Protein AF-A0A3M0XWW8-F1 (afdb_monomer_lite)

Sequence (105 aa):
PKLSAGISQVIEKMMAKEPKERYRNCSDLLTDLRAIRRGEPPVIAAPEVPAMDLATIAQAEQQAQTAIPEDKTRSAPSPFAHPLVQILIALFIVSVVLNLLQLAF

Structure (mmCIF, N/CA/C/O backbone):
data_AF-A0A3M0XWW8-F1
#
_entry.id   AF-A0A3M0XWW8-F1
#
loop_
_atom_site.group_PDB
_atom_site.id
_atom_site.type_symbol
_atom_site.label_atom_id
_atom_site.label_alt_id
_atom_site.label_comp_id
_atom_site.label_asym_id
_atom_site.label_entity_id
_atom_site.label_seq_id
_atom_site.pdbx_PDB_ins_code
_atom_site.Cartn_x
_atom_site.Cartn_y
_atom_site.Cartn_z
_atom_site.occupancy
_atom_site.B_iso_or_equiv
_atom_site.auth_seq_id
_atom_site.auth_comp_id
_atom_site.auth_asym_id
_atom_site.auth_atom_id
_atom_site.pdbx_PDB_model_num
ATOM 1 N N . PRO A 1 1 ? -6.903 -10.512 -7.470 1.00 50.50 1 PRO A N 1
ATOM 2 C CA . PRO A 1 1 ? -7.979 -10.867 -6.507 1.00 50.50 1 PRO A CA 1
ATOM 3 C C . PRO A 1 1 ? -8.738 -9.586 -6.133 1.00 50.50 1 PRO A C 1
ATOM 5 O O . PRO A 1 1 ? -8.076 -8.588 -5.878 1.00 50.50 1 PRO A O 1
ATOM 8 N N . LYS A 1 2 ? -10.079 -9.568 -6.170 1.00 63.44 2 LYS A N 1
ATOM 9 C CA . LYS A 1 2 ? -10.876 -8.384 -5.793 1.00 63.44 2 LYS A CA 1
ATOM 10 C C . LYS A 1 2 ? -11.296 -8.516 -4.327 1.00 63.44 2 LYS A C 1
ATOM 12 O O . LYS A 1 2 ? -12.087 -9.398 -4.010 1.00 63.44 2 LYS A O 1
ATOM 17 N N . LEU A 1 3 ? -10.750 -7.678 -3.446 1.00 72.31 3 LEU A N 1
ATOM 18 C CA . LEU A 1 3 ? -11.251 -7.521 -2.077 1.00 72.31 3 LEU A CA 1
ATOM 19 C C . LEU A 1 3 ? -12.382 -6.484 -2.081 1.00 72.31 3 LEU A C 1
ATOM 21 O O . LEU A 1 3 ? -12.274 -5.451 -2.738 1.00 72.31 3 LEU A O 1
ATOM 25 N N . SER A 1 4 ? -13.478 -6.764 -1.374 1.00 81.56 4 SER A N 1
ATOM 26 C CA . SER A 1 4 ? -14.562 -5.796 -1.164 1.00 81.56 4 SER A CA 1
ATOM 27 C C . SER A 1 4 ? -14.102 -4.649 -0.258 1.00 81.56 4 SER A C 1
ATOM 29 O O . SER A 1 4 ? -13.359 -4.889 0.690 1.00 81.56 4 SER A O 1
ATOM 31 N N . ALA A 1 5 ? -14.604 -3.431 -0.460 1.00 82.00 5 ALA A N 1
ATOM 32 C CA . ALA A 1 5 ? -14.199 -2.263 0.333 1.00 82.00 5 ALA A CA 1
ATOM 33 C C . ALA A 1 5 ? -14.241 -2.507 1.859 1.00 82.00 5 ALA A C 1
ATOM 35 O O . ALA A 1 5 ? -13.276 -2.203 2.553 1.00 82.00 5 ALA A O 1
ATOM 36 N N . GLY A 1 6 ? -15.295 -3.157 2.370 1.00 85.69 6 GLY A N 1
ATOM 37 C CA . GLY A 1 6 ? -15.420 -3.452 3.803 1.00 85.69 6 GLY A CA 1
ATOM 38 C C . GLY A 1 6 ? -14.356 -4.411 4.353 1.00 85.69 6 GLY A C 1
ATOM 39 O O . GLY A 1 6 ? -13.903 -4.236 5.478 1.00 85.69 6 GLY A O 1
ATOM 40 N N . ILE A 1 7 ? -13.895 -5.394 3.569 1.00 89.25 7 ILE A N 1
ATOM 41 C CA . ILE A 1 7 ? -12.860 -6.327 4.050 1.00 89.25 7 ILE A CA 1
ATOM 42 C C . ILE A 1 7 ? -11.472 -5.676 4.028 1.00 89.25 7 ILE A C 1
ATOM 44 O O . ILE A 1 7 ? -10.659 -5.952 4.906 1.00 89.25 7 ILE A O 1
ATOM 48 N N . SER A 1 8 ? -11.221 -4.766 3.080 1.00 88.88 8 SER A N 1
ATOM 49 C CA . SER A 1 8 ? -9.989 -3.971 3.049 1.00 88.88 8 SER A CA 1
ATOM 50 C C . SER A 1 8 ? -9.856 -3.094 4.296 1.00 88.88 8 SER A C 1
ATOM 52 O O . SER A 1 8 ? -8.788 -3.063 4.896 1.00 88.88 8 SER A O 1
ATOM 54 N N . GLN A 1 9 ? -10.955 -2.479 4.743 1.00 89.06 9 GLN A N 1
ATOM 55 C CA . GLN A 1 9 ? -10.994 -1.659 5.961 1.00 89.06 9 GLN A CA 1
ATOM 56 C C . GLN A 1 9 ? -10.652 -2.470 7.219 1.00 89.06 9 GLN A C 1
ATOM 58 O O . GLN A 1 9 ? -9.844 -2.052 8.046 1.00 89.06 9 GLN A O 1
ATOM 63 N N . VAL A 1 10 ? -11.211 -3.677 7.352 1.00 92.00 10 VAL A N 1
ATOM 64 C CA . VAL A 1 10 ? -10.900 -4.570 8.483 1.00 92.00 10 VAL A CA 1
ATOM 65 C C . VAL A 1 10 ? -9.423 -4.964 8.488 1.00 92.00 10 VAL A C 1
ATOM 67 O O . VAL A 1 10 ? -8.790 -4.980 9.544 1.00 92.00 10 VAL A O 1
ATOM 70 N N . ILE A 1 11 ? -8.856 -5.266 7.316 1.00 91.31 11 ILE A N 1
ATOM 71 C CA . ILE A 1 11 ? -7.432 -5.601 7.189 1.00 91.31 11 ILE A CA 1
ATOM 72 C C . ILE A 1 11 ? -6.564 -4.404 7.582 1.00 91.31 11 ILE A C 1
ATOM 74 O O . ILE A 1 11 ? -5.626 -4.575 8.356 1.00 91.31 11 ILE A O 1
ATOM 78 N N . GLU A 1 12 ? -6.899 -3.202 7.123 1.00 89.88 12 GLU A N 1
ATOM 79 C CA . GLU A 1 12 ? -6.195 -1.970 7.483 1.00 89.88 12 GLU A CA 1
ATOM 80 C C . GLU A 1 12 ? -6.194 -1.747 9.002 1.00 89.88 12 GLU A C 1
ATOM 82 O O . GLU A 1 12 ? -5.132 -1.585 9.609 1.00 89.88 12 GLU A O 1
ATOM 87 N N . LYS A 1 13 ? -7.360 -1.885 9.648 1.00 91.81 13 LYS A N 1
ATOM 88 C CA . LYS A 1 13 ? -7.491 -1.793 11.108 1.00 91.81 13 LYS A CA 1
ATOM 89 C C . LYS A 1 13 ? -6.688 -2.871 11.840 1.00 91.81 13 LYS A C 1
ATOM 91 O O . LYS A 1 13 ? -6.131 -2.604 12.901 1.00 91.81 13 LYS A O 1
ATOM 96 N N . MET A 1 14 ? -6.586 -4.085 11.293 1.00 91.50 14 MET A N 1
ATOM 97 C CA . MET A 1 14 ? -5.741 -5.149 11.857 1.00 91.50 14 MET A CA 1
ATOM 98 C C . MET A 1 14 ? -4.238 -4.893 11.667 1.00 91.50 14 MET A C 1
ATOM 100 O O . MET A 1 14 ? -3.439 -5.344 12.490 1.00 91.50 14 MET A O 1
ATOM 104 N N . MET A 1 15 ? -3.855 -4.181 10.606 1.00 92.94 15 MET A N 1
ATOM 105 C CA . MET A 1 15 ? -2.464 -3.882 10.250 1.00 92.94 15 MET A CA 1
ATOM 106 C C . MET A 1 15 ? -1.922 -2.584 10.862 1.00 92.94 15 MET A C 1
ATOM 108 O O . MET A 1 15 ? -0.727 -2.308 10.703 1.00 92.94 15 MET A O 1
ATOM 112 N N . ALA A 1 16 ? -2.755 -1.811 11.568 1.00 92.25 16 ALA A N 1
ATOM 113 C CA . ALA A 1 16 ? -2.335 -0.583 12.232 1.00 92.25 16 ALA A CA 1
ATOM 114 C C . ALA A 1 16 ? -1.115 -0.828 13.139 1.00 92.25 16 ALA A C 1
ATOM 116 O O . ALA A 1 16 ? -1.052 -1.808 13.892 1.00 92.25 16 ALA A O 1
ATOM 117 N N . LYS A 1 17 ? -0.109 0.049 13.025 1.00 92.00 17 LYS A N 1
ATOM 118 C CA . LYS A 1 17 ? 1.179 -0.107 13.722 1.00 92.00 17 LYS A CA 1
ATOM 119 C C . LYS A 1 17 ? 1.032 0.136 15.216 1.00 92.00 17 LYS A C 1
ATOM 121 O O . LYS A 1 17 ? 1.559 -0.635 16.018 1.00 92.00 17 LYS A O 1
ATOM 126 N N . GLU A 1 18 ? 0.273 1.162 15.576 1.00 92.69 18 GLU A N 1
ATOM 127 C CA . GLU A 1 18 ? -0.013 1.488 16.962 1.00 92.69 18 GLU A CA 1
ATOM 128 C C . GLU A 1 18 ? -1.055 0.513 17.539 1.00 92.69 18 GLU A C 1
ATOM 130 O O . GLU A 1 18 ? -2.157 0.377 17.000 1.00 92.69 18 GLU A O 1
ATOM 135 N N . PRO A 1 19 ? -0.781 -0.166 18.672 1.00 88.94 19 PRO A N 1
ATOM 136 C CA . PRO A 1 19 ? -1.737 -1.091 19.285 1.00 88.94 19 PRO A CA 1
ATOM 137 C C . PRO A 1 19 ? -3.090 -0.460 19.625 1.00 88.94 19 PRO A C 1
ATOM 139 O O . PRO A 1 19 ? -4.098 -1.156 19.627 1.00 88.94 19 PRO A O 1
ATOM 142 N N . LYS A 1 20 ? -3.111 0.849 19.902 1.00 90.44 20 LYS A N 1
ATOM 143 C CA . LYS A 1 20 ? -4.329 1.604 20.228 1.00 90.44 20 LYS A CA 1
ATOM 144 C C . LYS A 1 20 ? -5.245 1.807 19.021 1.00 90.44 20 LYS A C 1
ATOM 146 O O . LYS A 1 20 ? -6.435 2.038 19.207 1.00 90.44 20 LYS A O 1
ATOM 151 N N . GLU A 1 21 ? -4.693 1.733 17.814 1.00 89.00 21 GLU A N 1
ATOM 152 C CA . GLU A 1 21 ? -5.427 1.910 16.562 1.00 89.00 21 GLU A CA 1
ATOM 153 C C . GLU A 1 21 ? -6.000 0.593 16.032 1.00 89.00 21 GLU A C 1
ATOM 155 O O . GLU A 1 21 ? -6.919 0.628 15.214 1.00 89.00 21 GLU A O 1
ATOM 160 N N . ARG A 1 22 ? -5.506 -0.553 16.521 1.00 91.62 22 ARG A N 1
ATOM 161 C CA . ARG A 1 22 ? -6.060 -1.884 16.239 1.00 91.62 22 ARG A CA 1
ATOM 162 C C . ARG A 1 22 ? -7.340 -2.143 17.035 1.00 91.62 22 ARG A C 1
ATOM 164 O O . ARG A 1 22 ? -7.709 -1.400 17.943 1.00 91.62 22 ARG A O 1
ATOM 171 N N . TYR A 1 23 ? -8.011 -3.244 16.713 1.00 93.81 23 TYR A N 1
ATOM 172 C CA . TYR A 1 23 ? -9.108 -3.757 17.530 1.00 93.81 23 TYR A CA 1
ATOM 173 C C . TYR A 1 23 ? -8.657 -3.998 18.973 1.00 93.81 23 TYR A C 1
ATOM 175 O O . TYR A 1 23 ? -7.631 -4.638 19.212 1.00 93.81 23 TYR A O 1
ATOM 183 N N . ARG A 1 24 ? -9.450 -3.524 19.940 1.00 91.69 24 ARG A N 1
ATOM 184 C CA . ARG A 1 24 ? -9.155 -3.708 21.369 1.00 91.69 24 ARG A CA 1
ATOM 185 C C . ARG A 1 24 ? -9.261 -5.167 21.795 1.00 91.69 24 ARG A C 1
ATOM 187 O O . ARG A 1 24 ? -8.585 -5.585 22.730 1.00 91.69 24 ARG A O 1
ATOM 194 N N . ASN A 1 25 ? -10.139 -5.924 21.147 1.00 93.06 25 ASN A N 1
ATOM 195 C CA . ASN A 1 25 ? -10.425 -7.313 21.473 1.00 93.06 25 ASN A CA 1
ATOM 196 C C . ASN A 1 25 ? -10.962 -8.065 20.238 1.00 93.06 25 ASN A C 1
ATOM 198 O O . ASN A 1 25 ? -11.316 -7.470 19.219 1.00 93.06 25 ASN A O 1
ATOM 202 N N . CYS A 1 26 ? -11.058 -9.393 20.337 1.00 92.56 26 CYS A N 1
ATOM 203 C CA . CYS A 1 26 ? -11.575 -10.225 19.247 1.00 92.56 26 CYS A CA 1
ATOM 204 C C . CYS A 1 26 ? -13.084 -10.050 19.003 1.00 92.56 26 CYS A C 1
ATOM 206 O O . CYS A 1 26 ? -13.546 -10.293 17.889 1.00 92.56 26 CYS A O 1
ATOM 208 N N . SER A 1 27 ? -13.869 -9.649 20.010 1.00 94.00 27 SER A N 1
ATOM 209 C CA . SER A 1 27 ? -15.310 -9.406 19.837 1.00 94.00 27 SER A CA 1
ATOM 210 C C . SER A 1 27 ? -15.596 -8.228 18.906 1.00 94.00 27 SER A C 1
ATOM 212 O O . SER A 1 27 ? -16.539 -8.301 18.117 1.00 94.00 27 SER A O 1
ATOM 214 N N . ASP A 1 28 ? -14.757 -7.196 18.933 1.00 93.44 28 ASP A N 1
ATOM 215 C CA . ASP A 1 28 ? -14.849 -6.031 18.058 1.00 93.44 28 ASP A CA 1
ATOM 216 C C . ASP A 1 28 ? -14.611 -6.447 16.595 1.00 93.44 28 ASP A C 1
ATOM 218 O O . ASP A 1 28 ? -15.432 -6.169 15.721 1.00 93.44 28 ASP A O 1
ATOM 222 N N . LEU A 1 29 ? -13.563 -7.241 16.342 1.00 93.31 29 LEU A N 1
ATOM 223 C CA . LEU A 1 29 ? -13.285 -7.811 15.018 1.00 93.31 29 LEU A CA 1
ATOM 224 C C . LEU A 1 29 ? -14.441 -8.693 14.516 1.00 93.31 29 LEU A C 1
ATOM 226 O O . LEU A 1 29 ? -14.865 -8.591 13.366 1.00 93.31 29 LEU A O 1
ATOM 230 N N . LEU A 1 30 ? -14.986 -9.558 15.378 1.00 94.50 30 LEU A N 1
ATOM 231 C CA . LEU A 1 30 ? -16.124 -10.410 15.019 1.00 94.50 30 LEU A CA 1
ATOM 232 C C . LEU A 1 30 ? -17.380 -9.600 14.687 1.00 94.50 30 LEU A C 1
ATOM 234 O O . LEU A 1 30 ? -18.203 -10.055 13.891 1.00 94.50 30 LEU A O 1
ATOM 238 N N . THR A 1 31 ? -17.551 -8.430 15.295 1.00 93.88 31 THR A N 1
ATOM 239 C CA . THR A 1 31 ? -18.686 -7.545 15.023 1.00 93.88 31 THR A CA 1
ATOM 240 C C . THR A 1 31 ? -18.615 -7.007 13.596 1.00 93.88 31 THR A C 1
ATOM 242 O O . THR A 1 31 ? -19.588 -7.154 12.852 1.00 93.88 31 THR A O 1
ATOM 245 N N . ASP A 1 32 ? -17.447 -6.523 13.171 1.00 93.12 32 ASP A N 1
ATOM 246 C CA . ASP A 1 32 ? -17.230 -6.036 11.803 1.00 93.12 32 ASP A CA 1
ATOM 247 C C . ASP A 1 32 ? -17.334 -7.154 10.759 1.00 93.12 32 ASP A C 1
ATOM 249 O O . ASP A 1 32 ? -18.001 -6.998 9.737 1.00 93.12 32 ASP A O 1
ATOM 253 N N . LEU A 1 33 ? -16.762 -8.331 11.033 1.00 92.88 33 LEU A N 1
ATOM 254 C CA . LEU A 1 33 ? -16.861 -9.476 10.120 1.00 92.88 33 LEU A CA 1
ATOM 255 C C . LEU A 1 33 ? -18.309 -9.953 9.935 1.00 92.88 33 LEU A C 1
ATOM 257 O O . LEU A 1 33 ? -18.697 -10.366 8.839 1.00 92.88 33 LEU A O 1
ATOM 261 N N . ARG A 1 34 ? -19.138 -9.887 10.985 1.00 94.31 34 ARG A N 1
ATOM 262 C CA . ARG A 1 34 ? -20.571 -10.205 10.882 1.00 94.31 34 ARG A CA 1
ATOM 263 C C . ARG A 1 34 ? -21.339 -9.149 10.095 1.00 94.31 34 ARG A C 1
ATOM 265 O O . ARG A 1 34 ? -22.235 -9.542 9.353 1.00 94.31 34 ARG A O 1
ATOM 272 N N . ALA A 1 35 ? -21.007 -7.866 10.243 1.00 91.31 35 ALA A N 1
ATOM 273 C CA . ALA A 1 35 ? -21.606 -6.787 9.456 1.00 91.31 35 ALA A CA 1
ATOM 274 C C . ALA A 1 35 ? -21.312 -6.979 7.961 1.00 91.31 35 ALA A C 1
ATOM 276 O O . ALA A 1 35 ? -22.240 -7.076 7.160 1.00 91.31 35 ALA A O 1
ATOM 277 N N . ILE A 1 36 ? -20.047 -7.231 7.610 1.00 90.94 36 ILE A N 1
ATOM 278 C CA . ILE A 1 36 ? -19.635 -7.525 6.228 1.00 90.94 36 ILE A CA 1
ATOM 279 C C . ILE A 1 36 ? -20.363 -8.755 5.683 1.00 90.94 36 ILE A C 1
ATOM 281 O O . ILE A 1 36 ? -20.829 -8.752 4.545 1.00 90.94 36 ILE A O 1
ATOM 285 N N . ARG A 1 37 ? -20.529 -9.803 6.501 1.00 89.31 37 ARG A N 1
ATOM 286 C CA . ARG A 1 37 ? -21.285 -11.002 6.106 1.00 89.31 37 ARG A CA 1
ATOM 287 C C . ARG A 1 37 ? -22.761 -10.707 5.813 1.00 89.31 37 ARG A C 1
ATOM 289 O O . ARG A 1 37 ? -23.362 -11.421 5.018 1.00 89.31 37 ARG A O 1
ATOM 296 N N . ARG A 1 38 ? -23.348 -9.688 6.449 1.00 91.56 38 ARG A N 1
ATOM 297 C CA . ARG A 1 38 ? -24.711 -9.201 6.165 1.00 91.56 38 ARG A CA 1
ATOM 298 C C . ARG A 1 38 ? -24.769 -8.219 4.987 1.00 91.56 38 ARG A C 1
ATOM 300 O O . ARG A 1 38 ? -25.862 -7.818 4.609 1.00 91.56 38 ARG A O 1
ATOM 307 N N . GLY A 1 39 ? -23.630 -7.850 4.398 1.00 87.12 39 GL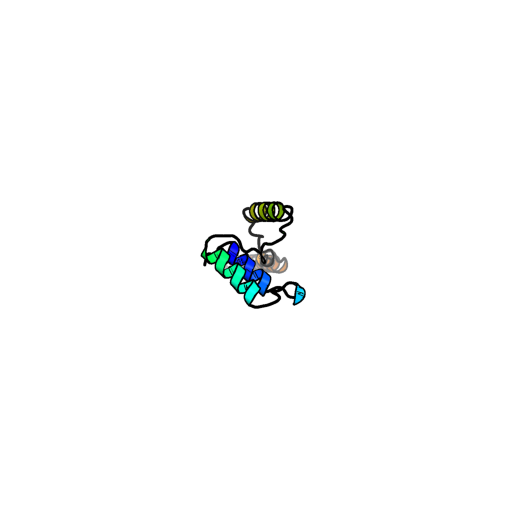Y A N 1
ATOM 308 C CA . GLY A 1 39 ? -23.544 -6.819 3.361 1.00 87.12 39 GLY A CA 1
ATOM 309 C C . GLY A 1 39 ? -23.564 -5.388 3.906 1.00 87.12 39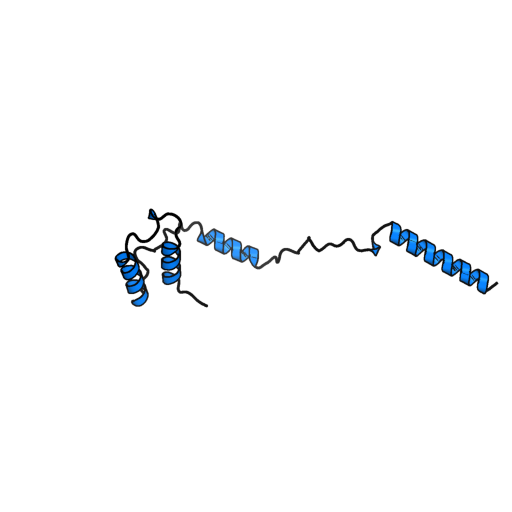 GLY A C 1
ATOM 310 O O . GLY A 1 39 ? -23.702 -4.444 3.134 1.00 87.12 39 GLY A O 1
ATOM 311 N N . GLU A 1 40 ? -23.425 -5.218 5.220 1.00 87.12 40 GLU A N 1
ATOM 312 C CA . GLU A 1 40 ? -23.329 -3.919 5.884 1.00 87.12 40 GLU A CA 1
ATOM 313 C C . GLU A 1 40 ? -21.858 -3.470 5.971 1.00 87.12 40 GLU A C 1
ATOM 315 O O . GLU A 1 40 ? -20.952 -4.312 6.028 1.00 87.12 40 GLU A O 1
ATOM 320 N N . PRO A 1 41 ? -21.586 -2.154 5.995 1.00 86.62 41 PRO A N 1
ATOM 321 C CA . PRO A 1 41 ? -20.238 -1.652 6.238 1.00 86.62 41 PRO A CA 1
ATOM 322 C C . PRO A 1 41 ? 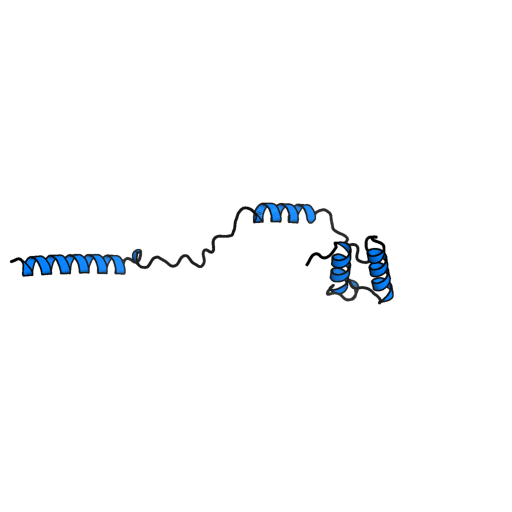-19.760 -2.008 7.662 1.00 86.62 41 PRO A C 1
ATOM 324 O O . PRO A 1 41 ? -20.582 -2.116 8.578 1.00 86.62 41 PRO A O 1
ATOM 327 N N . PRO A 1 42 ? -18.443 -2.192 7.875 1.00 87.31 42 PRO A N 1
ATOM 328 C CA . PRO A 1 42 ? -17.894 -2.389 9.212 1.00 87.31 42 PRO A CA 1
ATOM 329 C C . PRO A 1 42 ? -18.114 -1.133 10.066 1.00 87.31 42 PRO A C 1
ATOM 331 O O . PRO A 1 42 ? -18.043 -0.011 9.572 1.00 87.31 42 PRO A O 1
ATOM 334 N N . VAL A 1 43 ? -18.390 -1.326 11.353 1.00 86.69 43 VAL A N 1
ATOM 335 C CA . VAL A 1 43 ? -18.745 -0.249 12.290 1.00 86.69 43 VAL A CA 1
ATOM 336 C C . VAL A 1 43 ? -17.492 0.345 12.930 1.00 86.69 43 VAL A C 1
ATOM 338 O O . VAL A 1 43 ? -17.437 1.544 13.183 1.00 86.69 43 VAL A O 1
ATOM 341 N N . ILE A 1 44 ? -16.484 -0.488 13.198 1.00 86.44 44 ILE A N 1
ATOM 342 C CA . ILE A 1 44 ? -15.294 -0.111 13.976 1.00 86.44 44 ILE A CA 1
ATOM 343 C C . ILE A 1 44 ? -14.108 0.200 13.057 1.00 86.44 44 ILE A C 1
ATOM 345 O O . ILE A 1 44 ? -13.310 1.091 13.347 1.00 86.44 44 ILE A O 1
ATOM 349 N N . ALA A 1 45 ? -13.981 -0.532 11.949 1.00 85.12 45 ALA A N 1
ATOM 350 C CA . ALA A 1 45 ? -12.960 -0.294 10.933 1.00 85.12 45 ALA A CA 1
ATOM 351 C C . ALA A 1 45 ? -13.334 0.767 9.892 1.00 85.12 45 ALA A C 1
ATOM 353 O O . ALA A 1 45 ? -12.530 1.002 8.993 1.00 85.12 45 ALA A O 1
ATOM 354 N N . ALA A 1 46 ? -14.510 1.398 9.988 1.00 79.06 46 ALA A N 1
ATOM 355 C CA . ALA A 1 46 ? -14.877 2.485 9.088 1.00 79.06 46 ALA A CA 1
ATOM 356 C C . ALA A 1 46 ? -13.783 3.571 9.124 1.00 79.06 46 ALA A C 1
ATOM 358 O O . ALA A 1 46 ? -13.534 4.144 10.189 1.00 79.06 46 ALA A O 1
ATOM 359 N N . PRO A 1 47 ? -13.094 3.834 8.003 1.00 65.00 47 PRO A N 1
ATOM 360 C CA . PRO A 1 47 ? -12.061 4.845 7.977 1.00 65.00 47 PRO A CA 1
ATOM 361 C C . PRO A 1 47 ? -12.718 6.214 8.128 1.00 65.00 47 PRO A C 1
ATOM 363 O O . PRO A 1 47 ? -13.686 6.535 7.433 1.00 65.00 47 PRO A O 1
ATOM 366 N N . GLU A 1 48 ? -12.158 7.046 8.999 1.00 62.66 48 GLU A N 1
ATOM 367 C CA . GLU A 1 48 ? -12.355 8.488 8.915 1.00 62.66 48 GLU A CA 1
ATOM 368 C C . GLU A 1 48 ? -11.580 8.962 7.686 1.00 62.66 48 GLU A C 1
ATOM 370 O O . GLU A 1 48 ? -10.464 9.448 7.799 1.00 62.66 48 GLU A O 1
ATOM 375 N N . VAL A 1 49 ? -12.105 8.722 6.483 1.00 58.09 49 VAL A N 1
ATOM 376 C CA . VAL A 1 49 ? -11.508 9.293 5.276 1.00 58.09 49 VAL A CA 1
ATOM 377 C C . VAL A 1 49 ? -11.834 10.782 5.315 1.00 58.09 49 VAL A C 1
ATOM 379 O O . VAL A 1 49 ? -13.004 11.136 5.123 1.00 58.09 49 VAL A O 1
ATOM 382 N N . PRO A 1 50 ? -10.867 11.694 5.531 1.00 52.97 50 PRO A N 1
ATOM 383 C CA . PRO A 1 50 ? -11.107 13.072 5.161 1.00 52.97 50 PRO A CA 1
ATOM 384 C C . PRO A 1 50 ? -11.334 13.060 3.648 1.00 52.97 50 PRO A C 1
ATOM 386 O O . PRO A 1 50 ? -10.464 12.649 2.883 1.00 52.97 50 PRO A O 1
ATOM 389 N N . ALA A 1 51 ? -12.509 13.506 3.200 1.00 55.22 51 ALA A N 1
ATOM 390 C CA . ALA A 1 51 ? -12.915 13.559 1.788 1.00 55.22 51 ALA A CA 1
ATOM 391 C C . ALA A 1 51 ? -11.890 14.238 0.843 1.00 55.22 51 ALA A C 1
ATOM 393 O O . ALA A 1 51 ? -12.001 14.151 -0.377 1.00 55.22 51 ALA A O 1
ATOM 394 N N . MET A 1 52 ? -10.881 14.895 1.413 1.00 53.12 52 MET A N 1
ATOM 395 C CA . MET A 1 52 ? -9.760 15.552 0.757 1.00 53.12 52 MET A C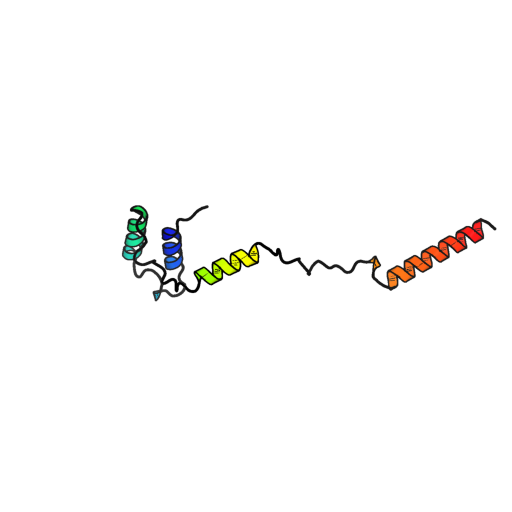A 1
ATOM 396 C C . MET A 1 52 ? -8.791 14.593 0.040 1.00 53.12 52 MET A C 1
ATOM 398 O O . MET A 1 52 ? -8.152 15.003 -0.925 1.00 53.12 52 MET A O 1
ATOM 402 N N . ASP A 1 53 ? -8.697 13.322 0.445 1.00 60.31 53 ASP A N 1
ATOM 403 C CA . ASP A 1 53 ? -7.691 12.404 -0.120 1.00 60.31 53 ASP A CA 1
ATOM 404 C C . ASP A 1 53 ? -8.165 11.711 -1.415 1.00 60.31 53 ASP A C 1
ATOM 406 O O . ASP A 1 53 ? -7.397 11.491 -2.349 1.00 60.31 53 ASP A O 1
ATOM 410 N N . LEU A 1 54 ? -9.476 11.479 -1.552 1.00 63.03 54 LEU A N 1
ATOM 411 C CA . LEU A 1 54 ? -10.071 10.844 -2.738 1.00 63.03 54 LEU A CA 1
ATOM 412 C C . LEU A 1 54 ? -9.900 11.684 -4.013 1.00 63.03 54 LEU A C 1
ATOM 414 O O . LEU A 1 54 ? -9.644 11.140 -5.086 1.00 63.03 54 LEU A O 1
ATOM 418 N N . ALA A 1 55 ? -10.004 13.010 -3.898 1.00 67.75 55 ALA A N 1
ATOM 419 C CA . ALA A 1 55 ? -9.786 13.922 -5.020 1.00 67.75 55 ALA A CA 1
ATOM 420 C C . ALA A 1 55 ? -8.313 13.952 -5.459 1.00 67.75 55 ALA A C 1
ATOM 422 O O . ALA A 1 55 ? -8.028 14.142 -6.641 1.00 67.75 55 ALA A O 1
ATOM 423 N N . THR A 1 56 ? -7.387 13.752 -4.523 1.00 68.62 56 THR A N 1
ATOM 424 C CA . THR A 1 56 ? -5.941 13.731 -4.780 1.00 68.62 56 THR A CA 1
ATOM 425 C C . THR A 1 56 ? -5.532 12.420 -5.450 1.00 68.62 56 THR A C 1
ATOM 427 O O . THR A 1 56 ? -4.771 12.431 -6.415 1.00 68.62 56 THR A O 1
ATOM 430 N N . ILE A 1 57 ? -6.117 11.298 -5.018 1.00 69.00 57 ILE A N 1
ATOM 431 C CA . ILE A 1 57 ? -5.911 9.980 -5.632 1.00 69.00 57 ILE A CA 1
ATOM 432 C C . ILE A 1 57 ? -6.487 9.942 -7.056 1.00 69.00 57 ILE A C 1
ATOM 434 O O . ILE A 1 57 ? -5.804 9.489 -7.969 1.00 69.00 57 ILE A O 1
ATOM 438 N N . ALA A 1 58 ? -7.688 10.488 -7.285 1.00 72.19 58 ALA A N 1
ATOM 439 C CA . ALA A 1 58 ? -8.272 10.567 -8.628 1.00 72.19 58 ALA A CA 1
ATOM 440 C C . ALA A 1 58 ? -7.413 11.411 -9.591 1.00 72.19 58 ALA A C 1
ATOM 442 O O . ALA A 1 58 ? -7.172 11.012 -10.729 1.00 72.19 58 ALA A O 1
ATOM 443 N N . GLN A 1 59 ? -6.878 12.542 -9.114 1.00 69.12 59 GLN A N 1
ATOM 444 C CA . GLN A 1 59 ? -5.941 13.367 -9.885 1.00 69.12 59 GLN A CA 1
ATOM 445 C C . GLN A 1 59 ? -4.626 12.629 -10.182 1.00 69.12 59 GLN A C 1
ATOM 447 O O . GLN A 1 59 ? -4.115 12.718 -11.300 1.00 69.12 59 GLN A O 1
ATOM 452 N N . ALA A 1 60 ? -4.108 11.856 -9.222 1.00 66.38 60 ALA A N 1
ATOM 453 C CA . ALA A 1 60 ? -2.912 11.042 -9.409 1.00 66.38 60 ALA A CA 1
ATOM 454 C C . ALA A 1 60 ? -3.131 9.907 -10.428 1.00 66.38 60 ALA A C 1
ATOM 456 O O . ALA A 1 60 ? -2.254 9.654 -11.252 1.00 66.38 60 ALA A O 1
ATOM 457 N N . GLU A 1 61 ? -4.305 9.266 -10.443 1.00 64.31 61 GLU A N 1
ATOM 458 C CA . GLU A 1 61 ? -4.664 8.268 -11.462 1.00 64.31 61 GLU A CA 1
ATOM 459 C C . GLU A 1 61 ? -4.777 8.888 -12.867 1.00 64.31 61 GLU A C 1
ATOM 461 O O . GLU A 1 61 ? -4.294 8.305 -13.841 1.00 64.31 61 GLU A O 1
ATOM 466 N N . GLN A 1 62 ? -5.337 10.097 -12.984 1.00 63.72 62 GLN A N 1
ATOM 467 C CA . GLN A 1 62 ? -5.407 10.835 -14.252 1.00 63.72 62 GLN A CA 1
ATOM 468 C C . GLN A 1 62 ? -4.036 11.306 -14.758 1.00 63.72 62 GLN A C 1
ATOM 470 O O . GLN A 1 62 ? -3.796 11.304 -15.967 1.00 63.72 62 GLN A O 1
ATOM 475 N N . GLN A 1 63 ? -3.109 11.653 -13.862 1.00 60.25 63 GLN A N 1
ATOM 476 C CA . GLN A 1 63 ? -1.724 11.964 -14.233 1.00 60.25 63 GLN A CA 1
ATOM 477 C C . GLN A 1 63 ? -0.907 10.711 -14.580 1.00 60.25 63 GLN A C 1
ATOM 479 O O . GLN A 1 63 ? -0.057 10.769 -15.467 1.00 60.25 63 GLN A O 1
ATOM 484 N N . ALA A 1 64 ? -1.184 9.564 -13.956 1.00 58.56 64 ALA A N 1
ATOM 485 C CA . ALA A 1 64 ? -0.468 8.315 -14.219 1.00 58.56 64 ALA A CA 1
ATOM 486 C C . ALA A 1 64 ? -0.831 7.660 -15.567 1.00 58.56 64 ALA A C 1
ATOM 488 O O . ALA A 1 64 ? -0.034 6.898 -16.110 1.00 58.56 64 ALA A O 1
ATOM 489 N N . GLN A 1 65 ? -2.000 7.963 -16.146 1.00 57.22 65 GLN A N 1
ATOM 490 C CA . GLN A 1 65 ? -2.424 7.392 -17.433 1.00 57.22 65 GLN A CA 1
ATOM 491 C C . GLN A 1 65 ? -1.726 7.995 -18.665 1.00 57.22 65 GLN A C 1
ATOM 493 O O . GLN A 1 65 ? -1.844 7.429 -19.750 1.00 57.22 65 GLN A O 1
ATOM 498 N N . THR A 1 66 ? -0.987 9.105 -18.538 1.00 55.56 66 THR A N 1
ATOM 499 C CA . THR A 1 66 ? -0.403 9.806 -19.703 1.00 55.56 66 THR A CA 1
ATOM 500 C C . THR A 1 66 ? 1.119 9.771 -19.798 1.00 55.56 66 THR A C 1
ATOM 502 O O . THR A 1 66 ? 1.658 10.131 -20.842 1.00 55.56 66 THR A O 1
ATOM 505 N N . ALA A 1 67 ? 1.833 9.294 -18.780 1.00 58.06 67 ALA A N 1
ATOM 506 C CA . ALA A 1 67 ? 3.289 9.260 -18.831 1.00 58.06 67 ALA A CA 1
ATOM 507 C C . ALA A 1 67 ? 3.834 8.036 -18.101 1.00 58.06 67 ALA A C 1
ATOM 509 O O . ALA A 1 67 ? 4.020 8.049 -16.888 1.00 58.06 67 ALA A O 1
ATOM 510 N N . ILE A 1 68 ? 4.159 6.989 -18.862 1.00 64.19 68 ILE A N 1
ATOM 511 C CA . ILE A 1 68 ? 5.227 6.079 -18.445 1.00 64.19 68 ILE A CA 1
ATOM 512 C C . ILE A 1 68 ? 6.476 6.969 -18.365 1.00 64.19 68 ILE A C 1
ATOM 514 O O . ILE A 1 68 ? 6.849 7.540 -19.393 1.00 64.19 68 ILE A O 1
ATOM 518 N N . PRO A 1 69 ? 7.098 7.167 -17.190 1.00 62.59 69 PRO A N 1
ATOM 519 C CA . PRO A 1 69 ? 8.319 7.950 -17.109 1.00 62.59 69 PRO A CA 1
ATOM 520 C C . PRO A 1 69 ? 9.364 7.264 -17.987 1.00 62.59 69 PRO A C 1
ATOM 522 O O . PRO A 1 69 ? 9.719 6.112 -17.730 1.00 62.59 69 PRO A O 1
ATOM 525 N N . GLU A 1 70 ? 9.817 7.931 -19.051 1.00 62.56 70 GLU A N 1
ATOM 526 C CA . GLU A 1 70 ? 10.916 7.406 -19.854 1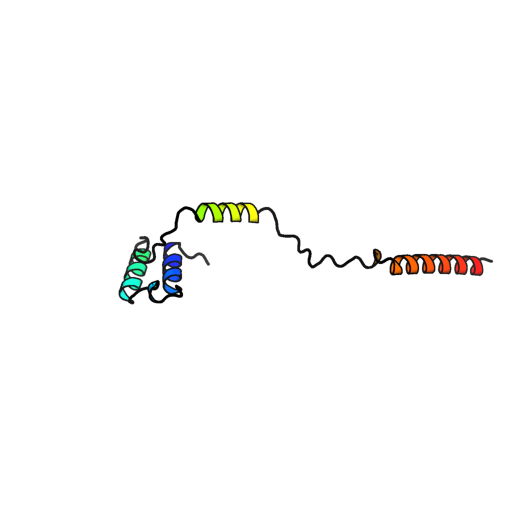.00 62.56 70 GLU A CA 1
ATOM 527 C C . GLU A 1 70 ? 12.122 7.194 -18.941 1.00 62.56 70 GLU A C 1
ATOM 529 O O . GLU A 1 70 ? 12.589 8.113 -18.258 1.00 62.56 70 GLU A O 1
ATOM 534 N N . ASP A 1 71 ? 12.601 5.954 -18.907 1.00 52.50 71 ASP A N 1
ATOM 535 C CA . ASP A 1 71 ? 13.749 5.551 -18.116 1.00 52.50 71 ASP A CA 1
ATOM 536 C C . ASP A 1 71 ? 15.021 6.211 -18.669 1.00 52.50 71 ASP A C 1
ATOM 538 O O . ASP A 1 71 ? 15.721 5.683 -19.537 1.00 52.50 71 ASP A O 1
ATOM 542 N N . LYS A 1 72 ? 15.334 7.400 -18.146 1.00 61.62 72 LYS A N 1
ATOM 543 C CA . LYS A 1 72 ? 16.547 8.156 -18.488 1.00 61.62 72 LYS A CA 1
ATOM 544 C C . LYS A 1 72 ? 17.833 7.460 -18.038 1.00 61.62 72 LYS A C 1
ATOM 546 O O . LYS A 1 72 ? 18.910 7.903 -18.430 1.00 61.62 72 LYS A O 1
ATOM 551 N N . THR A 1 73 ? 17.761 6.376 -17.257 1.00 58.59 73 THR A N 1
ATOM 552 C CA . THR A 1 73 ? 18.963 5.629 -16.850 1.00 58.59 73 THR A CA 1
ATOM 553 C C . THR A 1 73 ? 19.560 4.793 -17.986 1.00 58.59 73 THR A C 1
ATOM 555 O O . THR A 1 73 ? 20.712 4.375 -17.894 1.00 58.59 73 THR A O 1
ATOM 558 N N . ARG A 1 74 ? 18.835 4.624 -19.104 1.00 52.00 74 ARG A N 1
ATOM 559 C CA . ARG A 1 74 ? 19.307 3.925 -20.313 1.00 52.00 74 ARG A CA 1
ATOM 560 C C . ARG A 1 74 ? 19.717 4.837 -21.467 1.00 52.00 74 ARG A C 1
ATOM 562 O O . ARG A 1 74 ? 19.832 4.364 -22.596 1.00 52.00 74 ARG A O 1
ATOM 569 N N . SER A 1 75 ? 19.993 6.115 -21.221 1.00 57.91 75 SER A N 1
ATOM 570 C CA . SER A 1 75 ? 20.676 6.930 -22.230 1.00 57.91 75 SER A CA 1
ATOM 571 C C . SER A 1 75 ? 22.171 6.597 -22.212 1.00 57.91 75 SER A C 1
ATOM 573 O O . SER A 1 75 ? 23.003 7.369 -21.738 1.00 57.91 75 SER A O 1
ATOM 575 N N . ALA A 1 76 ? 22.518 5.383 -22.651 1.00 62.91 76 ALA A N 1
ATOM 576 C CA . ALA A 1 76 ? 23.905 5.035 -22.914 1.00 62.91 76 ALA A CA 1
ATOM 577 C C . ALA A 1 76 ? 24.391 5.967 -24.037 1.00 62.91 76 ALA A C 1
ATOM 579 O O . ALA A 1 76 ? 23.772 5.981 -25.107 1.00 62.91 76 ALA A O 1
ATOM 580 N N . PRO A 1 77 ? 25.446 6.776 -23.823 1.00 69.31 77 PRO A N 1
ATOM 581 C CA . PRO A 1 77 ? 25.964 7.639 -24.873 1.00 69.31 77 PRO A CA 1
ATOM 582 C C . PRO A 1 77 ? 26.325 6.760 -26.068 1.00 69.31 77 PRO A C 1
ATOM 584 O O . PRO A 1 77 ? 27.067 5.787 -25.923 1.00 69.31 77 PRO A O 1
ATOM 587 N N . SER A 1 78 ? 25.753 7.054 -27.241 1.00 74.00 78 SER A N 1
ATOM 588 C CA . SER A 1 78 ? 26.007 6.239 -28.427 1.00 74.00 78 SER A CA 1
ATOM 589 C C . SER A 1 78 ? 27.524 6.182 -28.668 1.00 74.00 78 SER A C 1
ATOM 591 O O . SER A 1 78 ? 28.162 7.241 -28.683 1.00 74.00 78 SER A O 1
ATOM 593 N N . PRO A 1 79 ? 28.125 4.996 -28.865 1.00 71.75 79 PRO A N 1
ATOM 594 C CA . PRO A 1 79 ? 29.577 4.870 -29.004 1.00 71.75 79 PRO A CA 1
ATOM 595 C C . PRO A 1 79 ? 30.116 5.659 -30.211 1.00 71.75 79 PRO A C 1
ATOM 597 O O . PRO A 1 79 ? 31.262 6.095 -30.207 1.00 71.75 79 PRO A O 1
ATOM 600 N N . PHE A 1 80 ? 29.264 5.921 -31.208 1.00 73.69 80 PHE A N 1
ATOM 601 C CA . PHE A 1 80 ? 29.562 6.721 -32.400 1.00 73.69 80 PHE A CA 1
ATOM 602 C C . PHE A 1 80 ? 29.566 8.243 -32.174 1.00 73.69 80 PHE A C 1
ATOM 604 O O . PHE A 1 80 ? 30.094 8.977 -33.009 1.00 73.69 80 PHE A O 1
ATOM 611 N N . ALA A 1 81 ? 29.010 8.733 -31.061 1.00 76.69 81 ALA A N 1
AT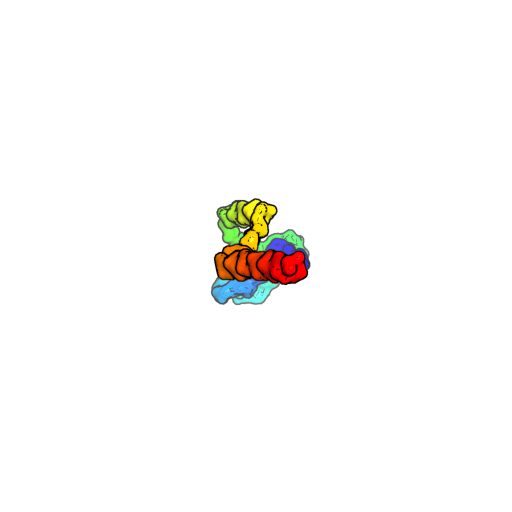OM 612 C CA . ALA A 1 81 ? 29.072 10.151 -30.692 1.00 76.69 81 ALA A CA 1
ATOM 613 C C . ALA A 1 81 ? 30.376 10.517 -29.961 1.00 76.69 81 ALA A C 1
ATOM 615 O O . ALA A 1 81 ? 30.624 11.692 -29.699 1.00 76.69 81 ALA A O 1
ATOM 616 N N . HIS A 1 82 ? 31.216 9.533 -29.617 1.00 86.12 82 HIS A N 1
ATOM 617 C CA . HIS A 1 82 ? 32.473 9.793 -28.926 1.00 86.12 82 HIS A CA 1
ATOM 618 C C . HIS A 1 82 ? 33.517 10.370 -29.907 1.00 86.12 82 HIS A C 1
ATOM 620 O O . HIS A 1 82 ? 33.814 9.729 -30.920 1.00 86.12 82 HIS A O 1
ATOM 626 N N . PRO A 1 83 ? 34.145 11.526 -29.614 1.00 86.31 83 PRO A N 1
ATOM 627 C CA . PRO A 1 83 ? 35.032 12.218 -30.559 1.00 86.31 83 PRO A CA 1
ATOM 628 C C . PRO A 1 83 ? 36.236 11.365 -30.992 1.00 86.31 83 PRO A C 1
ATOM 630 O O . PRO A 1 83 ? 36.633 11.389 -32.153 1.00 86.31 83 PRO A O 1
ATOM 633 N N . LEU A 1 84 ? 36.776 10.532 -30.094 1.00 89.62 84 LEU A N 1
ATOM 634 C CA . LEU A 1 84 ? 37.850 9.586 -30.436 1.00 89.62 84 LEU A CA 1
ATOM 635 C C . LEU A 1 84 ? 37.432 8.542 -31.484 1.00 89.62 84 LEU A C 1
ATOM 637 O O . LEU A 1 84 ? 38.242 8.183 -32.334 1.00 89.62 84 LEU A O 1
ATOM 641 N N . VAL A 1 85 ? 36.182 8.066 -31.447 1.00 89.50 85 VAL A N 1
ATOM 642 C CA . VAL A 1 85 ? 35.681 7.072 -32.411 1.00 89.50 85 VAL A CA 1
ATOM 643 C C . VAL A 1 85 ? 35.531 7.709 -33.789 1.00 89.50 85 VAL A C 1
ATOM 645 O O . VAL A 1 85 ? 35.898 7.097 -34.787 1.00 89.50 85 VAL A O 1
ATOM 648 N N . GLN A 1 86 ? 35.085 8.965 -33.854 1.00 90.06 86 GLN A N 1
ATOM 649 C CA . GLN A 1 86 ? 35.013 9.719 -35.109 1.00 90.06 86 GLN A CA 1
ATOM 650 C C . GLN A 1 86 ? 36.400 9.934 -35.729 1.00 90.06 86 GLN A C 1
ATOM 652 O O . GLN A 1 86 ? 36.574 9.710 -36.927 1.00 90.06 86 GLN A O 1
ATOM 657 N N . ILE A 1 87 ? 37.398 10.300 -34.915 1.00 94.62 87 ILE A N 1
ATOM 658 C CA . ILE A 1 87 ? 38.792 10.447 -35.366 1.00 94.62 87 ILE A CA 1
ATOM 659 C C . ILE A 1 87 ? 39.339 9.109 -35.885 1.00 94.62 87 ILE A C 1
ATOM 661 O O . ILE A 1 87 ? 39.959 9.075 -36.946 1.00 94.62 87 ILE A O 1
ATOM 665 N N . LEU A 1 88 ? 39.075 8.004 -35.181 1.00 94.56 88 LEU A N 1
ATOM 666 C CA . LEU A 1 88 ? 39.501 6.665 -35.595 1.00 94.56 88 LEU A CA 1
ATOM 667 C C . LEU A 1 88 ? 38.869 6.249 -36.934 1.00 94.56 88 LEU A C 1
ATOM 669 O O . LEU A 1 88 ? 39.576 5.765 -37.814 1.00 94.56 88 LEU A O 1
ATOM 673 N N . ILE A 1 89 ? 37.562 6.476 -37.112 1.00 93.88 89 ILE A N 1
ATOM 674 C CA . ILE A 1 89 ? 36.853 6.186 -38.369 1.00 93.88 89 ILE A CA 1
ATOM 675 C C . ILE A 1 89 ? 37.431 7.022 -39.516 1.00 93.88 89 ILE A C 1
ATOM 677 O O . ILE A 1 89 ? 37.712 6.481 -40.584 1.00 93.88 89 ILE A O 1
ATOM 681 N N . ALA A 1 90 ? 37.656 8.321 -39.300 1.00 95.06 90 ALA A N 1
ATOM 682 C CA . ALA A 1 90 ? 38.248 9.193 -40.310 1.00 95.06 90 ALA A CA 1
ATOM 683 C C . ALA A 1 90 ? 39.655 8.722 -40.713 1.00 95.06 90 ALA A C 1
ATOM 685 O O . ALA A 1 90 ? 39.950 8.606 -41.903 1.00 95.06 90 ALA A O 1
ATOM 686 N N . LEU A 1 91 ? 40.502 8.382 -39.736 1.00 96.25 91 LEU A N 1
ATOM 687 C CA . LEU A 1 91 ? 41.852 7.876 -39.988 1.00 96.25 91 LEU A CA 1
ATOM 688 C C . LEU A 1 91 ? 41.830 6.544 -40.755 1.00 96.25 91 LEU A C 1
ATOM 690 O O . LEU A 1 91 ? 42.623 6.352 -41.676 1.00 96.25 91 LEU A O 1
ATOM 694 N N . PHE A 1 92 ? 40.901 5.649 -40.412 1.00 96.50 92 PHE A N 1
ATOM 695 C CA . PHE A 1 92 ? 40.715 4.377 -41.107 1.00 96.50 92 PHE A CA 1
ATOM 696 C C . PHE A 1 92 ? 40.341 4.584 -42.580 1.00 96.50 92 PHE A C 1
ATOM 698 O O . PHE A 1 92 ? 40.953 3.980 -43.459 1.00 96.50 92 PHE A O 1
ATOM 705 N N . ILE A 1 93 ? 39.399 5.489 -42.864 1.00 96.44 93 ILE A N 1
ATOM 706 C CA . ILE A 1 93 ? 38.995 5.822 -44.238 1.00 96.44 93 ILE A CA 1
ATOM 707 C C . ILE A 1 93 ? 40.185 6.366 -45.036 1.00 96.44 93 ILE A C 1
ATOM 709 O O . ILE A 1 93 ? 40.434 5.906 -46.149 1.00 96.44 93 ILE A O 1
ATOM 713 N N . VAL A 1 94 ? 40.952 7.301 -44.464 1.00 97.38 94 VAL A N 1
ATOM 714 C CA . VAL A 1 94 ? 42.143 7.858 -45.127 1.00 97.38 94 VAL A CA 1
ATOM 715 C C . VAL A 1 94 ? 43.166 6.761 -45.425 1.00 97.38 94 VAL A C 1
ATOM 717 O O . VAL A 1 94 ? 43.689 6.701 -46.535 1.00 97.38 94 VAL A O 1
ATOM 720 N N . SER A 1 95 ? 43.418 5.861 -44.473 1.00 94.94 95 SER A N 1
ATOM 721 C CA . SER A 1 95 ? 44.350 4.746 -44.660 1.00 94.94 95 SER A CA 1
ATOM 722 C C . SER A 1 95 ? 43.923 3.812 -45.795 1.00 94.94 95 SER A C 1
ATOM 724 O O . SER A 1 95 ? 44.760 3.455 -46.625 1.00 94.94 95 SER A O 1
ATOM 726 N N . VAL A 1 96 ? 42.634 3.465 -45.879 1.00 96.50 96 VAL A N 1
ATOM 727 C CA . VAL A 1 96 ? 42.099 2.621 -46.959 1.00 96.50 96 VAL A CA 1
ATOM 728 C C . VAL A 1 96 ? 42.247 3.309 -48.315 1.00 96.50 96 VAL A C 1
ATOM 730 O O . VAL A 1 96 ? 42.707 2.682 -49.264 1.00 96.50 96 VAL A O 1
ATOM 733 N N . VAL A 1 97 ? 41.920 4.601 -48.415 1.00 96.50 97 VAL A N 1
ATOM 734 C CA . VAL A 1 97 ? 42.057 5.360 -49.670 1.00 96.50 97 VAL A CA 1
ATOM 735 C C . VAL A 1 97 ? 43.514 5.417 -50.127 1.00 96.50 97 VAL A C 1
ATOM 737 O O . VAL A 1 97 ? 43.797 5.143 -51.291 1.00 96.50 97 VAL A O 1
ATOM 740 N N . LEU A 1 98 ? 44.445 5.723 -49.220 1.00 95.69 98 LEU A N 1
ATOM 741 C CA . LEU A 1 98 ? 45.874 5.746 -49.538 1.00 95.69 98 LEU A CA 1
ATOM 742 C C . LEU A 1 98 ? 46.381 4.372 -49.986 1.00 95.69 98 LEU A C 1
ATOM 744 O O . LEU A 1 98 ? 47.127 4.284 -50.958 1.00 95.69 98 LEU A O 1
ATOM 748 N N . ASN A 1 99 ? 45.949 3.301 -49.318 1.00 94.12 99 ASN A N 1
ATOM 749 C CA . ASN A 1 99 ? 46.331 1.941 -49.680 1.00 94.12 99 ASN A CA 1
ATOM 750 C C . ASN A 1 99 ? 45.784 1.533 -51.059 1.00 94.12 99 ASN A C 1
ATOM 752 O O . ASN A 1 99 ? 46.521 0.956 -51.852 1.00 94.12 99 ASN A O 1
ATOM 756 N N . LEU A 1 100 ? 44.534 1.888 -51.378 1.00 94.69 100 LEU A N 1
ATOM 757 C CA . LEU A 1 100 ? 43.940 1.633 -52.694 1.00 94.69 100 LEU A CA 1
ATOM 758 C C . LEU A 1 100 ? 44.638 2.417 -53.809 1.00 94.69 100 LEU A C 1
ATOM 760 O O . LEU A 1 100 ? 44.853 1.869 -54.886 1.00 94.69 100 LEU A O 1
ATOM 764 N N . LEU A 1 101 ? 45.022 3.671 -53.555 1.00 94.31 101 LEU A N 1
ATOM 765 C CA . LEU A 1 101 ? 45.800 4.462 -54.509 1.00 94.31 101 LEU A CA 1
ATOM 766 C C . LEU A 1 101 ? 47.191 3.860 -54.732 1.00 94.31 101 LEU A C 1
ATOM 768 O O . LEU A 1 101 ? 47.610 3.742 -55.875 1.00 94.31 101 LEU A O 1
ATOM 772 N N . GLN A 1 102 ? 47.877 3.426 -53.672 1.00 88.31 102 GLN A N 1
ATOM 773 C CA . GLN A 1 102 ? 49.180 2.763 -53.783 1.00 88.31 102 GLN A CA 1
ATOM 774 C C . GLN A 1 102 ? 49.097 1.381 -54.452 1.00 88.31 102 GLN A C 1
ATOM 776 O O . GLN A 1 102 ? 50.085 0.920 -55.001 1.00 88.31 102 GLN A O 1
ATOM 781 N N . LEU A 1 103 ? 47.952 0.699 -54.386 1.00 89.44 103 LEU A N 1
ATOM 782 C CA . LEU A 1 103 ? 47.735 -0.562 -55.100 1.00 89.44 103 LEU A CA 1
ATOM 783 C C . LEU A 1 103 ? 47.406 -0.341 -56.586 1.00 89.44 103 LEU A C 1
ATOM 785 O O . LEU A 1 103 ? 47.677 -1.210 -57.410 1.00 89.44 103 LEU A O 1
ATOM 789 N N . ALA A 1 104 ? 46.767 0.785 -56.914 1.00 84.44 104 ALA A N 1
ATOM 790 C CA . ALA A 1 104 ? 46.350 1.123 -58.273 1.00 84.44 104 ALA A CA 1
ATOM 791 C C . ALA A 1 104 ? 47.461 1.770 -59.122 1.00 84.44 104 ALA A C 1
ATOM 793 O O . ALA A 1 104 ? 47.359 1.743 -60.350 1.00 84.44 104 ALA A O 1
ATOM 794 N N . PHE A 1 105 ? 48.476 2.356 -58.481 1.00 73.31 105 PHE A N 1
ATOM 795 C CA . PHE A 1 105 ? 49.687 2.910 -59.099 1.00 73.31 105 PHE A CA 1
ATOM 796 C C . PHE A 1 105 ? 50.873 1.958 -58.944 1.00 73.31 105 PHE A C 1
ATOM 798 O O . PHE A 1 105 ? 51.680 1.889 -59.898 1.00 73.31 105 PHE A O 1
#

Secondary structure (DSSP, 8-state):
----HHHHHHHHHHH-SSTTTS-SSHHHHHHHHHHHHTTPPPSSS-----THHHHHHHHHHHHHTT-----GGG-PPPGGGSHHHHHHHHHHHHHHHHHHHHHH-

Foldseek 3Di:
DDDDPQVVLLVCLCPDPDPVSHDPDVVLSVQSVVCVVVVHHRDNSPDPPPPVVVVVVVVVVVVVVPDPDPPPVPPPPDPCPDVVVVVVVVVVVVVVVVVVVVVVD

pLDDT: mean 80.65, std 14.45, range [50.5, 97.38]

Radius of gyration: 33.22 Å; chains: 1; bounding box: 74×27×81 Å